Protein AF-A0A1C5EMM6-F1 (afdb_monomer)

Secondary structure (DSSP, 8-state):
-EEEEE--SSSSS----EEEEE--TTS--TTTT-SSSSPP-SHHHHHHH--

Structure (mmCIF, N/CA/C/O backbon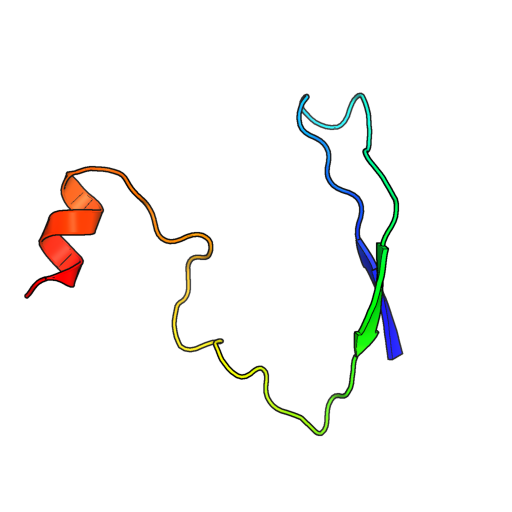e):
data_AF-A0A1C5EMM6-F1
#
_entry.id   AF-A0A1C5EMM6-F1
#
loop_
_atom_site.group_PDB
_atom_site.id
_atom_site.type_symbol
_atom_site.label_atom_id
_atom_site.label_alt_id
_atom_site.label_comp_id
_atom_site.label_asym_id
_atom_site.label_entity_id
_atom_site.label_seq_id
_atom_site.pdbx_PDB_ins_code
_atom_site.Cartn_x
_atom_site.Cartn_y
_atom_site.Cartn_z
_atom_site.occupancy
_atom_site.B_iso_or_equiv
_atom_site.auth_seq_id
_atom_site.auth_comp_id
_atom_site.auth_asym_id
_atom_site.auth_atom_id
_atom_site.pdbx_PDB_model_num
ATOM 1 N N . MET A 1 1 ? 14.771 -6.791 4.396 1.00 74.19 1 MET A N 1
ATOM 2 C CA . MET A 1 1 ? 14.247 -6.068 5.585 1.00 74.19 1 MET A CA 1
ATOM 3 C C . MET A 1 1 ? 12.723 -6.196 5.550 1.00 74.19 1 MET A C 1
ATOM 5 O O . MET A 1 1 ? 12.204 -6.465 4.475 1.00 74.19 1 MET A O 1
ATOM 9 N N . ASN A 1 2 ? 12.002 -6.124 6.671 1.00 82.31 2 ASN A N 1
ATOM 10 C CA . ASN A 1 2 ? 10.538 -6.290 6.663 1.00 82.31 2 ASN A CA 1
ATOM 11 C C . ASN A 1 2 ? 9.861 -4.932 6.851 1.00 82.31 2 ASN A C 1
ATOM 13 O O . ASN A 1 2 ? 10.233 -4.187 7.754 1.00 82.31 2 ASN A O 1
ATOM 17 N N . LEU A 1 3 ? 8.891 -4.624 5.992 1.00 85.62 3 LEU A N 1
ATOM 18 C CA . LEU A 1 3 ? 8.033 -3.449 6.093 1.00 85.62 3 LEU A CA 1
ATOM 19 C C . LEU A 1 3 ? 6.614 -3.923 6.397 1.00 85.62 3 LEU A C 1
ATOM 21 O O . LEU A 1 3 ? 6.073 -4.755 5.672 1.00 85.62 3 LEU A O 1
ATOM 25 N N . THR A 1 4 ? 6.008 -3.377 7.441 1.00 89.88 4 THR A N 1
ATOM 26 C CA . THR A 1 4 ? 4.621 -3.677 7.799 1.00 89.88 4 THR A CA 1
ATOM 27 C C . THR A 1 4 ? 3.758 -2.458 7.513 1.00 89.88 4 THR A C 1
ATOM 29 O O . THR A 1 4 ? 4.058 -1.368 7.997 1.00 89.88 4 THR A O 1
ATOM 32 N N . ILE A 1 5 ? 2.695 -2.642 6.731 1.00 89.25 5 ILE A N 1
ATOM 33 C CA . ILE A 1 5 ? 1.754 -1.588 6.344 1.00 89.25 5 ILE A CA 1
ATOM 34 C C . ILE A 1 5 ? 0.377 -1.907 6.931 1.00 89.25 5 ILE A C 1
ATOM 36 O O . ILE A 1 5 ? -0.072 -3.054 6.925 1.00 89.25 5 ILE A O 1
ATOM 40 N N . ARG A 1 6 ? -0.303 -0.871 7.433 1.00 90.38 6 ARG A N 1
ATOM 41 C CA . ARG A 1 6 ? -1.721 -0.898 7.815 1.00 90.38 6 ARG A CA 1
ATOM 42 C C . ARG A 1 6 ? -2.380 0.366 7.276 1.00 90.38 6 ARG A C 1
ATOM 44 O O . ARG A 1 6 ? -1.821 1.450 7.421 1.00 90.38 6 ARG A O 1
ATOM 51 N N . ILE A 1 7 ? -3.550 0.235 6.658 1.00 88.19 7 ILE A N 1
ATOM 52 C CA . ILE A 1 7 ? -4.267 1.366 6.052 1.00 88.19 7 ILE A CA 1
ATOM 53 C C . ILE A 1 7 ? -5.440 1.747 6.949 1.00 88.19 7 ILE A C 1
ATOM 55 O O . ILE A 1 7 ? -6.282 0.903 7.257 1.00 88.19 7 ILE A O 1
ATOM 59 N N . SER A 1 8 ? -5.511 3.021 7.332 1.00 91.19 8 SER A N 1
ATOM 60 C CA . SER A 1 8 ? -6.706 3.609 7.935 1.00 91.19 8 SER A CA 1
ATOM 61 C C . SER A 1 8 ? -7.492 4.387 6.883 1.00 91.19 8 SER A C 1
ATOM 63 O O . SER A 1 8 ? -6.908 5.071 6.042 1.00 91.19 8 SER A O 1
ATOM 65 N N . ARG A 1 9 ? -8.822 4.273 6.925 1.00 91.00 9 ARG A N 1
ATOM 66 C CA . ARG A 1 9 ? -9.744 4.994 6.029 1.00 91.00 9 ARG A CA 1
ATOM 67 C C . ARG A 1 9 ? -10.588 6.042 6.758 1.00 91.00 9 ARG A C 1
ATOM 69 O O . ARG A 1 9 ? -11.416 6.689 6.133 1.00 91.00 9 ARG A O 1
ATOM 76 N N . ASP A 1 10 ? -10.379 6.209 8.060 1.00 90.81 10 ASP A N 1
ATOM 77 C CA . ASP A 1 10 ? -11.210 7.024 8.952 1.00 90.81 10 ASP A CA 1
ATOM 78 C C . ASP A 1 10 ? -10.383 7.977 9.834 1.00 90.81 10 ASP A C 1
ATOM 80 O O . ASP A 1 10 ? -10.788 8.349 10.937 1.00 90.81 10 ASP A O 1
ATOM 84 N N . GLY A 1 11 ? -9.212 8.388 9.340 1.00 87.06 11 GLY A N 1
ATOM 85 C CA . GLY A 1 11 ? -8.341 9.343 10.030 1.00 87.06 11 GLY A CA 1
ATOM 86 C C . GLY A 1 11 ? -7.539 8.735 11.182 1.00 87.06 11 GLY A C 1
ATOM 87 O O . GLY A 1 11 ? -7.184 9.441 12.118 1.00 87.06 11 GLY A O 1
ATOM 88 N N . GLY A 1 12 ? -7.258 7.434 11.128 1.00 89.88 12 GLY A N 1
ATOM 89 C CA . GLY A 1 12 ? -6.444 6.725 12.118 1.00 89.88 12 GLY A CA 1
ATOM 90 C C . GLY A 1 12 ? -7.234 6.134 13.283 1.00 89.88 12 GLY A C 1
ATOM 91 O O . GLY A 1 12 ? -6.616 5.665 14.235 1.00 89.88 12 GLY A O 1
ATOM 92 N N . LYS A 1 13 ? -8.572 6.139 13.234 1.00 90.56 13 LYS A N 1
ATOM 93 C CA . LYS A 1 13 ? -9.410 5.573 14.305 1.00 90.56 13 LYS A CA 1
ATOM 94 C C . LYS A 1 13 ? -9.459 4.052 14.223 1.00 90.56 13 LYS A C 1
ATOM 96 O O . LYS A 1 13 ? -9.382 3.377 15.245 1.00 90.56 13 LYS A O 1
ATOM 101 N N . THR A 1 14 ? -9.539 3.516 13.009 1.00 92.00 14 THR A N 1
ATOM 102 C CA . THR A 1 14 ? -9.448 2.084 12.737 1.00 92.00 14 THR A CA 1
ATOM 103 C C . THR A 1 14 ? -8.411 1.798 11.661 1.00 92.00 14 THR A C 1
ATOM 105 O O . THR A 1 14 ? -8.117 2.621 10.789 1.00 92.00 14 THR A O 1
ATOM 108 N N . PHE A 1 15 ? -7.832 0.603 11.737 1.00 89.44 15 PHE A N 1
ATOM 109 C CA . PHE A 1 15 ?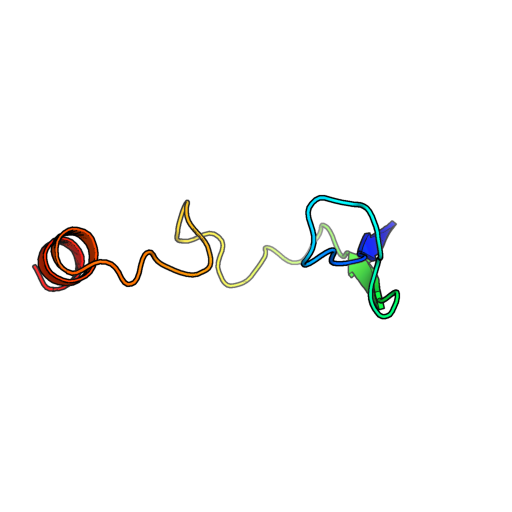 -6.865 0.106 10.769 1.00 89.44 15 PHE A CA 1
ATOM 110 C C . PHE A 1 15 ? -7.385 -1.191 10.170 1.00 89.44 15 PHE A C 1
ATOM 112 O O . PHE A 1 15 ? -7.862 -2.068 10.889 1.00 89.44 15 PHE A O 1
ATOM 119 N N . GLY A 1 16 ? -7.269 -1.307 8.850 1.00 87.06 16 GLY A N 1
ATOM 120 C CA . GLY A 1 16 ? -7.561 -2.541 8.138 1.00 87.06 16 GLY A CA 1
ATOM 121 C C . GLY A 1 16 ? -6.528 -3.640 8.402 1.00 87.06 16 GLY A C 1
ATOM 122 O O . GLY A 1 16 ? -5.721 -3.589 9.338 1.00 87.06 16 GLY A O 1
ATOM 123 N N . ILE A 1 17 ? -6.554 -4.645 7.529 1.00 91.69 17 ILE A N 1
ATOM 124 C CA . ILE A 1 17 ? -5.651 -5.796 7.575 1.00 91.69 17 ILE A CA 1
ATOM 125 C C . ILE A 1 17 ? -4.193 -5.324 7.564 1.00 91.69 17 ILE A C 1
ATOM 127 O O . ILE A 1 17 ? -3.826 -4.371 6.873 1.00 91.69 17 ILE A O 1
ATOM 131 N N . GLN A 1 18 ? -3.376 -5.988 8.378 1.00 91.69 18 GLN A N 1
ATOM 132 C CA . GLN A 1 18 ? -1.939 -5.779 8.397 1.00 91.69 18 GLN A CA 1
ATOM 133 C C . GLN A 1 18 ? -1.280 -6.617 7.308 1.00 91.69 18 GLN A C 1
ATOM 135 O O . GLN A 1 18 ? -1.429 -7.836 7.293 1.00 91.69 18 GLN A O 1
ATOM 140 N N . GLU A 1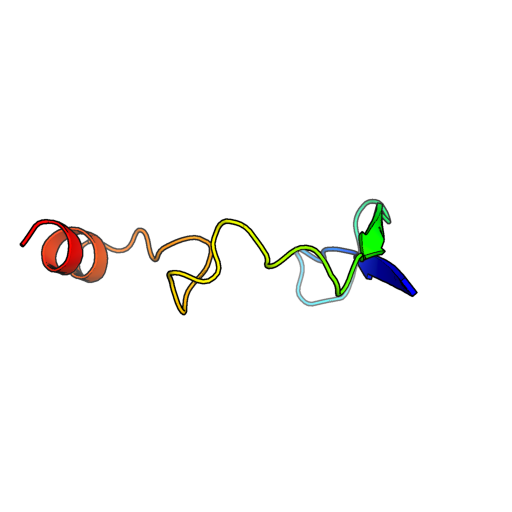 19 ? -0.497 -5.967 6.456 1.00 89.81 19 GLU A N 1
ATOM 141 C CA . GLU A 1 19 ? 0.270 -6.630 5.409 1.00 89.81 19 GLU A CA 1
ATOM 142 C C . GLU A 1 19 ? 1.765 -6.457 5.667 1.00 89.81 19 GLU A C 1
ATOM 144 O O . GLU A 1 19 ? 2.239 -5.367 6.001 1.00 89.81 19 GLU A O 1
ATOM 149 N N . THR A 1 20 ? 2.522 -7.543 5.525 1.00 88.38 20 THR A N 1
ATOM 150 C CA . THR A 1 20 ? 3.975 -7.540 5.705 1.00 8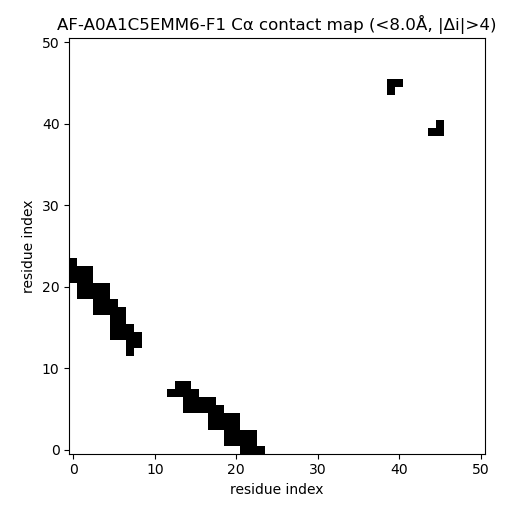8.38 20 THR A CA 1
ATOM 151 C C . THR A 1 20 ? 4.656 -7.836 4.381 1.00 88.38 20 THR A C 1
ATOM 153 O O . THR A 1 20 ? 4.457 -8.887 3.776 1.00 88.38 20 THR A O 1
ATOM 156 N N . TYR A 1 21 ? 5.514 -6.912 3.968 1.00 82.06 21 TYR A N 1
ATOM 157 C CA . TYR A 1 21 ? 6.272 -6.967 2.732 1.00 82.06 21 TYR A CA 1
ATOM 158 C C . TYR A 1 21 ? 7.752 -7.192 3.028 1.00 82.06 21 TYR A C 1
ATOM 160 O O . TYR A 1 21 ? 8.351 -6.527 3.880 1.00 82.06 21 TYR A O 1
ATOM 168 N N . ARG A 1 22 ? 8.370 -8.111 2.283 1.00 85.19 22 ARG A N 1
ATOM 169 C CA . ARG A 1 22 ? 9.827 -8.267 2.276 1.00 85.19 22 ARG A CA 1
ATOM 170 C C . ARG A 1 22 ? 10.424 -7.254 1.310 1.00 85.19 22 ARG A C 1
ATOM 172 O O . ARG A 1 22 ? 10.164 -7.312 0.113 1.00 85.19 22 ARG A O 1
ATOM 179 N N . THR A 1 23 ? 11.233 -6.341 1.833 1.00 79.25 23 THR A N 1
ATOM 180 C CA . THR A 1 23 ? 11.957 -5.360 1.028 1.00 79.25 23 THR A CA 1
ATOM 181 C C . THR A 1 23 ? 13.346 -5.879 0.677 1.00 79.25 23 THR A C 1
ATOM 183 O O . THR A 1 23 ? 14.098 -6.357 1.540 1.00 79.25 23 THR A O 1
ATOM 186 N N . ASP A 1 24 ? 13.673 -5.762 -0.605 1.00 80.81 24 ASP A N 1
ATOM 187 C CA . ASP A 1 24 ? 14.967 -6.084 -1.192 1.00 80.81 24 ASP A CA 1
ATOM 188 C C . ASP A 1 24 ? 15.590 -4.787 -1.716 1.00 80.81 24 ASP A C 1
ATOM 190 O O . ASP A 1 24 ? 15.070 -4.171 -2.641 1.00 80.81 24 ASP A O 1
ATOM 194 N N . LYS A 1 25 ? 16.688 -4.349 -1.092 1.00 73.31 25 LYS A N 1
ATOM 195 C CA . LYS A 1 25 ? 17.376 -3.101 -1.461 1.00 73.31 25 LYS A CA 1
ATOM 196 C C . LYS A 1 25 ? 18.155 -3.218 -2.773 1.00 73.31 25 LYS A C 1
ATOM 198 O O . LYS A 1 25 ? 18.528 -2.198 -3.337 1.00 73.31 25 LYS A O 1
ATOM 203 N N . THR A 1 26 ? 18.420 -4.439 -3.236 1.00 79.88 26 THR A N 1
ATOM 204 C CA . THR A 1 26 ? 19.149 -4.691 -4.487 1.00 79.88 26 THR A CA 1
ATOM 205 C C . THR A 1 26 ? 18.234 -4.646 -5.707 1.00 79.88 26 THR A C 1
ATOM 207 O O . THR A 1 26 ? 18.710 -4.534 -6.833 1.00 79.88 26 THR A O 1
ATOM 210 N N . LYS A 1 27 ? 16.914 -4.686 -5.486 1.00 69.38 27 LYS A N 1
ATOM 211 C CA . LYS A 1 27 ? 15.902 -4.588 -6.533 1.00 69.38 27 LYS A CA 1
ATOM 212 C C . LYS A 1 27 ? 15.320 -3.176 -6.531 1.00 69.38 27 LYS A C 1
ATOM 214 O O . LYS A 1 27 ? 14.528 -2.860 -5.640 1.00 69.38 27 LYS A O 1
ATOM 219 N N . PRO A 1 28 ? 15.700 -2.309 -7.488 1.00 61.03 28 PRO A N 1
ATOM 220 C CA . PRO A 1 28 ? 15.087 -0.994 -7.594 1.00 61.03 28 PRO A CA 1
ATOM 221 C C . PRO A 1 28 ? 13.570 -1.158 -7.783 1.00 61.03 28 PRO A C 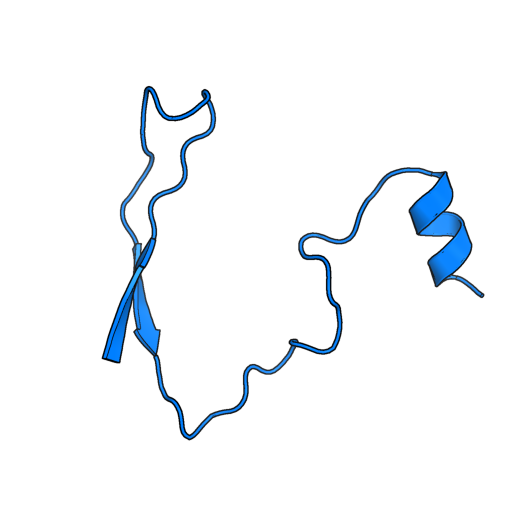1
ATOM 223 O O . PRO A 1 28 ? 13.142 -2.062 -8.510 1.00 61.03 28 PRO A O 1
ATOM 226 N N . PRO A 1 29 ? 12.730 -0.333 -7.131 1.00 65.38 29 PRO A N 1
ATOM 227 C CA . PRO A 1 29 ? 11.290 -0.433 -7.301 1.00 65.38 29 PRO A CA 1
ATOM 228 C C . PRO A 1 29 ? 10.940 -0.186 -8.772 1.00 65.38 29 PRO A C 1
ATOM 230 O O . PRO A 1 29 ? 11.419 0.799 -9.340 1.00 65.38 29 PRO A O 1
ATOM 233 N N . PRO A 1 30 ? 10.084 -1.016 -9.389 1.00 59.41 30 PRO A N 1
ATOM 234 C CA . PRO A 1 30 ? 9.831 -0.936 -10.825 1.00 59.41 30 PRO A CA 1
ATOM 235 C C . PRO A 1 30 ? 9.156 0.376 -11.261 1.00 59.41 30 PRO A C 1
ATOM 237 O O . PRO A 1 30 ? 9.164 0.694 -12.443 1.00 59.41 30 PRO A O 1
ATOM 240 N N . PHE A 1 31 ? 8.599 1.163 -10.328 1.00 53.44 31 PHE A N 1
ATOM 241 C CA . 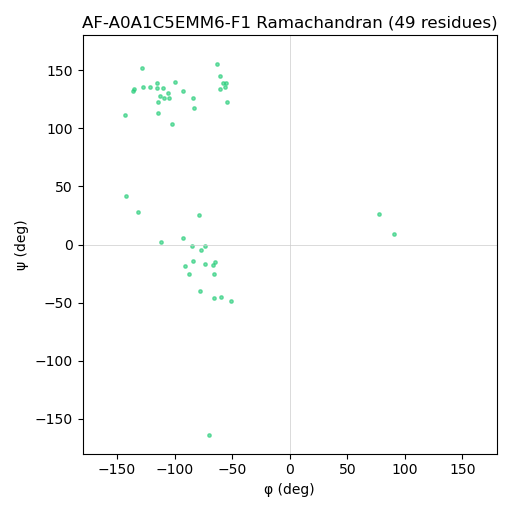PHE A 1 31 ? 7.772 2.330 -10.653 1.00 53.44 31 PHE A CA 1
ATOM 242 C C . PHE A 1 31 ? 7.953 3.539 -9.718 1.00 53.44 31 PHE A C 1
ATOM 244 O O . PHE A 1 31 ? 6.985 4.225 -9.402 1.00 53.44 31 PHE A O 1
ATOM 251 N N . LEU A 1 32 ? 9.186 3.884 -9.327 1.00 51.34 32 LEU A N 1
ATOM 252 C CA . LEU A 1 32 ? 9.471 5.228 -8.777 1.00 51.34 32 LEU A CA 1
ATOM 253 C C . LEU A 1 32 ? 9.603 6.307 -9.874 1.00 51.34 32 LEU A C 1
ATOM 255 O O . LEU A 1 32 ? 10.246 7.331 -9.678 1.00 51.34 32 LEU A O 1
ATOM 259 N N . VAL A 1 33 ? 8.980 6.102 -11.038 1.00 54.84 33 VAL A N 1
ATOM 260 C CA . VAL A 1 33 ? 8.981 7.071 -12.151 1.00 54.84 33 VAL A CA 1
ATOM 261 C C . VAL A 1 33 ? 8.010 8.234 -11.913 1.00 54.84 33 VAL A C 1
ATOM 263 O O . VAL A 1 33 ? 7.938 9.157 -12.718 1.00 54.84 33 VAL A O 1
ATOM 266 N N . THR A 1 34 ? 7.233 8.206 -10.823 1.00 56.62 34 THR A N 1
ATOM 267 C CA . THR A 1 34 ? 6.250 9.251 -10.516 1.00 56.62 34 THR A CA 1
ATOM 268 C C . THR A 1 34 ? 6.313 9.622 -9.038 1.00 56.62 34 THR A C 1
ATOM 270 O O . THR A 1 34 ? 6.284 8.745 -8.178 1.00 56.62 34 THR A O 1
ATOM 273 N N . SER A 1 35 ? 6.352 10.920 -8.738 1.00 63.00 35 SER A N 1
ATOM 274 C CA . SER A 1 35 ? 6.365 11.456 -7.370 1.00 63.00 35 SER A CA 1
ATOM 275 C C . SER A 1 35 ? 5.013 11.359 -6.645 1.00 63.00 35 SER A C 1
ATOM 277 O O . SER A 1 35 ? 4.915 11.776 -5.494 1.00 63.00 35 SER A O 1
ATOM 279 N N . VAL A 1 36 ? 3.962 10.833 -7.295 1.00 61.88 36 VAL A N 1
ATOM 280 C CA . VAL A 1 36 ? 2.590 10.817 -6.762 1.00 61.88 36 VAL A CA 1
ATOM 281 C C . VAL A 1 36 ? 1.871 9.514 -7.134 1.00 61.88 36 VAL A C 1
ATOM 283 O O . VAL A 1 36 ? 1.523 9.309 -8.301 1.00 61.88 36 VAL A O 1
ATOM 286 N N . TRP A 1 37 ? 1.599 8.666 -6.134 1.00 57.47 37 TRP A N 1
ATOM 287 C CA . TRP A 1 37 ? 0.781 7.452 -6.259 1.00 57.47 37 TRP A CA 1
ATOM 288 C C . TRP A 1 37 ? -0.350 7.415 -5.204 1.00 57.47 37 TRP A C 1
ATOM 290 O O . TRP A 1 37 ? -0.068 7.667 -4.034 1.0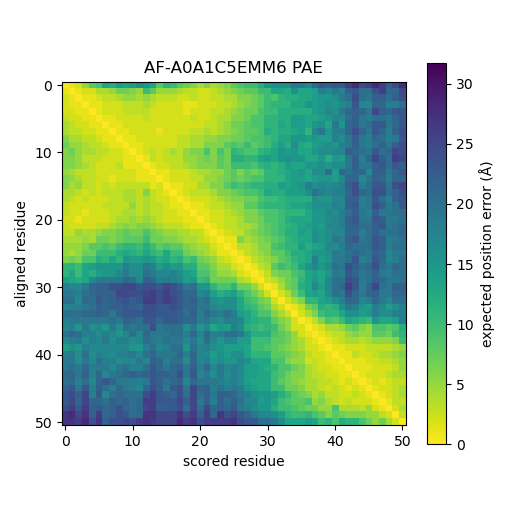0 57.47 37 TRP A O 1
ATOM 300 N N . PRO A 1 38 ? -1.602 7.061 -5.564 1.00 65.00 38 PRO A N 1
ATOM 301 C CA . PRO A 1 38 ? -2.083 6.888 -6.929 1.00 65.00 38 PRO A CA 1
ATOM 302 C C . PRO A 1 38 ? -2.019 8.222 -7.687 1.00 65.00 38 PRO A C 1
ATOM 304 O O . PRO A 1 38 ? -2.028 9.295 -7.080 1.00 65.00 38 PRO A O 1
ATOM 307 N N . PRO A 1 39 ? -1.924 8.187 -9.020 1.00 70.69 39 PRO A N 1
ATOM 308 C CA . PRO A 1 39 ? -1.913 9.410 -9.807 1.00 70.69 39 PRO A CA 1
ATOM 309 C C . PRO A 1 39 ? -3.162 10.262 -9.531 1.00 70.69 39 PRO A C 1
ATOM 311 O O . PRO A 1 39 ? -4.261 9.70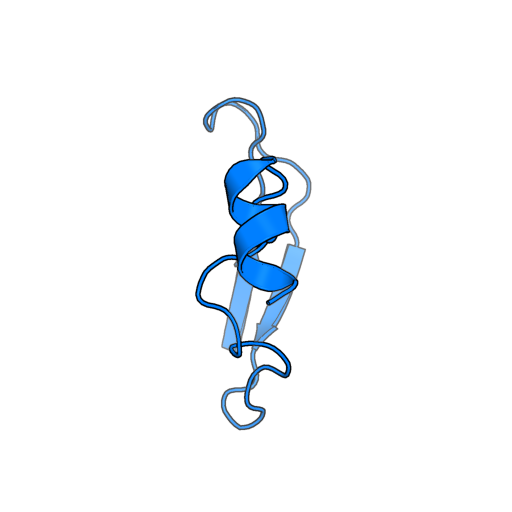7 -9.507 1.00 70.69 39 PRO A O 1
ATOM 314 N N . CYS A 1 40 ? -3.024 11.590 -9.348 1.00 78.12 40 CYS A N 1
ATOM 315 C CA . CYS A 1 40 ? -4.207 12.449 -9.157 1.00 78.12 40 CYS A CA 1
ATOM 316 C C . CYS A 1 40 ? -5.172 12.239 -10.319 1.00 78.12 40 CYS A C 1
ATOM 318 O O . CYS A 1 40 ? -4.818 12.451 -11.479 1.00 78.12 40 CYS A O 1
ATOM 320 N N . GLN A 1 41 ? -6.396 11.840 -9.985 1.00 80.50 41 GLN A N 1
ATOM 321 C CA . GLN A 1 41 ? -7.459 11.617 -10.960 1.00 80.50 41 GLN A CA 1
ATOM 322 C C . GLN A 1 41 ? -8.333 12.857 -11.180 1.00 80.50 41 GLN A C 1
ATOM 324 O O . GLN A 1 41 ? -9.328 12.791 -11.902 1.00 80.50 41 GLN A O 1
ATOM 329 N N . CYS A 1 42 ? -7.961 13.980 -10.571 1.00 86.06 42 CYS A N 1
ATOM 330 C CA . CYS A 1 42 ? -8.597 15.271 -10.762 1.00 86.06 42 CYS A CA 1
ATOM 331 C C . CYS A 1 42 ? -8.501 15.734 -12.236 1.00 86.06 42 CYS A C 1
ATOM 333 O O . CYS A 1 42 ? -7.467 15.485 -12.868 1.00 86.06 42 CYS A O 1
ATOM 335 N N . PRO A 1 43 ? -9.525 16.427 -12.787 1.00 86.31 43 PRO A N 1
ATOM 336 C CA . PRO A 1 43 ? -9.547 16.846 -14.196 1.00 86.31 43 PRO A CA 1
ATOM 337 C C . PRO A 1 43 ? -8.268 17.577 -14.629 1.00 86.31 43 PRO A C 1
ATOM 339 O O . PRO A 1 43 ? -7.596 17.153 -15.566 1.00 86.31 43 PRO A O 1
ATOM 342 N N .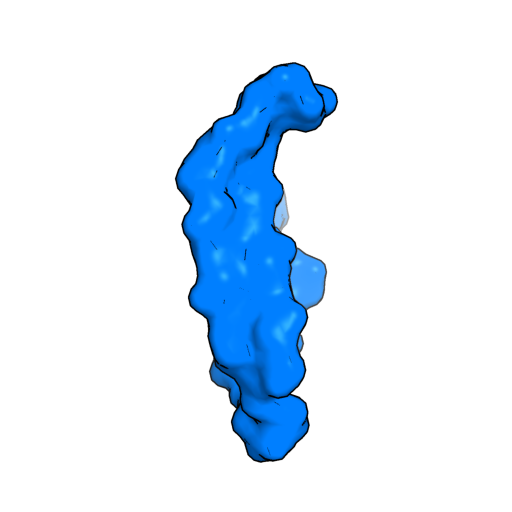 GLY A 1 44 ? -7.833 18.566 -13.841 1.00 85.12 44 GLY A N 1
ATOM 343 C CA . GLY A 1 44 ? -6.640 19.355 -14.155 1.00 85.12 44 GLY A CA 1
ATOM 344 C C . GLY A 1 44 ? -5.314 18.581 -14.137 1.00 85.12 44 GLY A C 1
ATOM 345 O O . GLY A 1 44 ? -4.372 18.979 -14.818 1.00 85.12 44 GLY A O 1
ATOM 346 N N . CYS A 1 45 ? -5.193 17.471 -13.397 1.00 83.12 45 CYS A N 1
ATOM 347 C CA . CYS A 1 45 ? -3.988 16.628 -13.463 1.00 83.12 45 CYS A CA 1
ATOM 348 C C . CYS A 1 45 ? -4.061 15.566 -14.559 1.00 83.12 45 CYS A C 1
ATOM 350 O O . CYS A 1 45 ? -3.009 15.136 -15.030 1.00 83.12 45 CYS A O 1
ATOM 352 N N . LYS A 1 46 ? -5.264 15.144 -14.968 1.00 83.75 46 LYS A N 1
ATOM 353 C CA . LYS A 1 46 ? -5.441 14.253 -16.122 1.00 83.75 46 LYS A CA 1
ATOM 354 C C . LYS A 1 46 ? -5.022 14.955 -17.414 1.00 83.75 46 LYS A C 1
ATOM 356 O O . LYS A 1 46 ? -4.245 14.390 -18.175 1.00 83.75 46 LYS A O 1
ATOM 361 N N . GLU A 1 47 ? -5.449 16.201 -17.606 1.00 80.94 47 GLU A N 1
ATOM 362 C CA . GLU A 1 47 ? -5.116 17.009 -18.790 1.00 80.94 47 GLU A CA 1
ATOM 363 C C . GLU A 1 47 ? -3.603 17.214 -18.959 1.00 80.94 47 GLU A C 1
ATOM 365 O O . GLU A 1 47 ? -3.057 16.998 -20.037 1.00 80.94 47 GLU A O 1
ATOM 370 N N . LYS A 1 48 ? -2.895 17.552 -17.873 1.00 77.94 48 LYS A N 1
ATOM 371 C CA . LYS A 1 48 ? -1.446 17.825 -17.891 1.00 77.94 48 LYS A CA 1
ATOM 372 C C . LYS A 1 48 ? -0.563 16.609 -18.202 1.00 77.94 48 LYS A C 1
ATOM 374 O O . LYS A 1 48 ? 0.603 16.802 -18.509 1.00 77.94 48 LYS A O 1
ATOM 379 N N . ARG A 1 49 ? -1.078 15.379 -18.078 1.00 70.31 49 ARG A N 1
ATOM 380 C CA . ARG A 1 49 ? -0.335 14.129 -18.353 1.00 70.31 49 ARG A CA 1
ATOM 381 C C . ARG A 1 49 ? -0.465 13.641 -19.793 1.00 70.31 49 ARG A C 1
ATOM 383 O O . ARG A 1 49 ? 0.310 12.787 -20.200 1.00 70.31 49 ARG A O 1
ATOM 390 N N . SER A 1 50 ? -1.477 14.110 -20.521 1.00 64.75 50 SER A N 1
ATOM 391 C CA . SER A 1 50 ? -1.762 13.679 -21.897 1.00 64.75 50 SER A CA 1
ATOM 392 C C . SER A 1 50 ? -0.951 14.445 -22.950 1.00 64.75 50 SER A C 1
ATOM 394 O O . SER A 1 50 ? -1.126 14.199 -24.142 1.00 64.75 50 SER A O 1
ATOM 396 N N . LYS A 1 51 ? -0.126 15.398 -22.520 1.00 51.50 51 LYS A N 1
ATOM 397 C CA . LYS A 1 51 ? 0.662 16.299 -23.354 1.00 51.50 51 LYS A CA 1
ATOM 398 C C . LYS A 1 51 ? 2.138 16.069 -23.075 1.00 51.50 51 LYS A C 1
ATOM 400 O O . LYS A 1 51 ? 2.913 16.142 -24.049 1.00 51.50 51 LYS A O 1
#

Nearest PDB structures (foldseek):
  6ywy-assembly1_M  TM=5.367E-01  e=7.000E+00  Neurospora crassa

Mean predicted aligned error: 11.78 Å

Foldseek 3Di:
DKDKDWDDPDVPPDTDDIDIDDDDPVDDDPDPVDPDPPQPPDPVSVVVVVD

Sequence (51 aa):
MNLTIRISRDGGKTFGIQETYRTDKTKPPPFLVTSVWPPCQCPGCKEKRSK

Radius of gyration: 15.61 Å; Cα contacts (8 Å, |Δi|>4): 37; chains: 1; bounding box: 30×28×38 Å

Solvent-accessible surface area (backbone atoms only — not comparable to full-atom values): 3572 Å² total; per-residue (Å²): 91,82,48,78,48,65,54,52,91,66,89,69,77,49,66,55,74,77,46,80,43,82,51,58,90,88,55,77,72,96,68,78,86,54,101,55,84,77,66,68,81,48,69,77,53,48,59,68,72,79,111

pLDDT: mean 77.82, std 12.63, range [51.34, 92.0]